Protein AF-A0A1A2VWX4-F1 (afdb_monomer)

Foldseek 3Di:
DVVVVVVVVVVVVCCVVVVVVVVVVVVVVVVVVCVVPPVNPDPPPPPCNVCVVVVVPPPPPDPPVVPPPPPDPPDDDDDDD

Secondary structure (DSSP, 8-state):
-HHHHHHHHHHHHH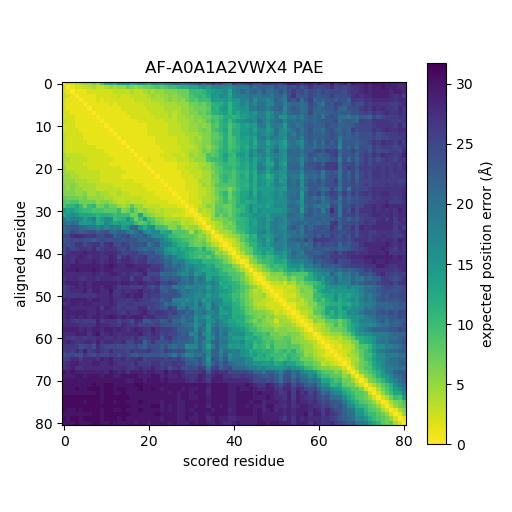HHHHHHHHHHHHHHHHHHHHHHSTTTS--TT-TTHHHHHTT-S---PPPGGGS---TT---------

Mean predicted aligned error: 17.1 Å

Organism: Mycobacterium scrofulaceum (NCBI:txid1783)

Solvent-accessible surface area (backbone atoms only — not comparable to full-atom values): 5200 Å² total; per-residue (Å²): 109,68,69,59,52,49,51,51,51,53,50,52,52,51,49,50,54,52,49,51,51,50,50,50,52,50,50,52,51,51,49,49,52,49,63,66,32,71,88,66,44,71,68,86,76,42,89,57,48,70,32,54,76,67,68,64,50,78,84,71,78,74,56,77,84,70,60,69,78,82,82,78,79,93,75,82,88,77,95,79,133

Sequence (81 aa):
MDLLLLVLKVALVAFIVGGTVALIVRAVRRSRANRLDPRWNGPRTQPGYEASAHGAMPSTPLPDWAYWDDDGDHDGRGLRA

pLDDT: mean 75.52, std 16.97, range [40.47, 98.44]

Radius of gyration: 29.79 Å; Cα contacts (8 Å, |Δi|>4): 11; chains: 1; bounding box: 67×42×65 Å

Structure (mmCIF, N/CA/C/O backbone):
data_AF-A0A1A2VWX4-F1
#
_entry.id   AF-A0A1A2VWX4-F1
#
loop_
_atom_site.group_PDB
_atom_site.id
_atom_site.type_symbol
_atom_site.label_atom_id
_atom_site.label_alt_id
_atom_site.label_comp_id
_atom_site.label_asym_id
_atom_site.label_entity_id
_atom_site.label_seq_id
_atom_site.pdbx_PDB_ins_code
_atom_site.Cartn_x
_atom_site.Cartn_y
_atom_site.Cartn_z
_atom_site.occupancy
_atom_site.B_iso_or_equiv
_atom_site.auth_seq_id
_atom_site.auth_comp_id
_atom_site.auth_asym_id
_atom_site.auth_atom_id
_atom_site.pdbx_PDB_model_num
ATOM 1 N N . MET A 1 1 ? 16.394 1.709 -31.593 1.00 78.31 1 MET A N 1
ATOM 2 C CA . MET A 1 1 ? 15.263 2.507 -31.072 1.00 78.31 1 MET A CA 1
ATOM 3 C C . MET A 1 1 ? 14.339 1.631 -30.233 1.00 78.31 1 MET A C 1
ATOM 5 O O . MET A 1 1 ? 14.131 1.933 -29.066 1.00 78.31 1 MET A O 1
ATOM 9 N N . ASP A 1 2 ? 13.904 0.489 -30.769 1.00 92.06 2 ASP A N 1
ATOM 10 C CA . ASP A 1 2 ? 12.949 -0.421 -30.110 1.00 92.06 2 ASP A CA 1
ATOM 11 C C . ASP A 1 2 ? 13.440 -1.013 -28.786 1.00 92.06 2 ASP A C 1
ATOM 13 O O . ASP A 1 2 ? 12.697 -1.034 -27.811 1.00 92.06 2 ASP A O 1
ATOM 17 N N . LEU A 1 3 ? 14.713 -1.418 -28.708 1.00 95.12 3 LEU A N 1
ATOM 18 C CA . LEU A 1 3 ? 15.295 -1.934 -27.464 1.00 95.12 3 LEU A CA 1
ATOM 19 C C . LEU A 1 3 ? 15.285 -0.881 -26.345 1.00 95.12 3 LEU A C 1
ATOM 21 O O . LEU A 1 3 ? 14.970 -1.194 -25.202 1.00 95.12 3 LEU A O 1
ATOM 25 N N . LEU A 1 4 ? 15.591 0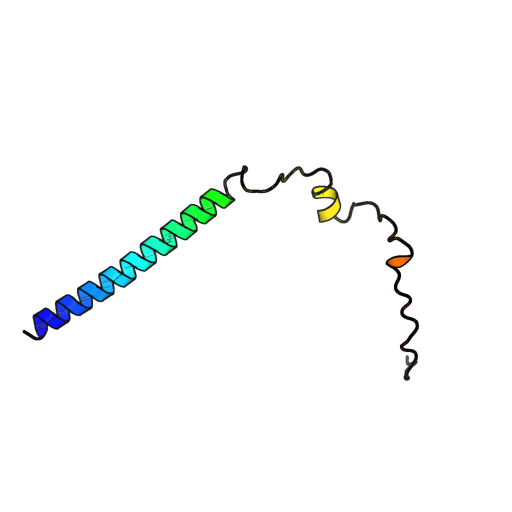.376 -26.676 1.00 96.19 4 LEU A N 1
ATOM 26 C CA . LEU A 1 4 ? 15.604 1.478 -25.711 1.00 96.19 4 LEU A CA 1
ATOM 27 C C . LEU A 1 4 ? 14.191 1.772 -25.200 1.00 96.19 4 LEU A C 1
ATOM 29 O O . LEU A 1 4 ? 13.994 1.929 -23.998 1.00 96.19 4 LEU A O 1
ATOM 33 N N . LEU A 1 5 ? 13.203 1.788 -26.098 1.00 95.81 5 LEU A N 1
ATOM 34 C CA . LEU A 1 5 ? 11.795 1.954 -25.733 1.00 95.81 5 LEU A CA 1
ATOM 35 C C . LEU A 1 5 ? 11.292 0.794 -24.867 1.00 95.81 5 LEU A C 1
ATOM 37 O O . LEU A 1 5 ? 10.562 1.021 -23.902 1.00 95.81 5 LEU A O 1
ATOM 41 N N . LEU A 1 6 ? 11.712 -0.436 -25.170 1.00 96.94 6 LEU A N 1
ATOM 42 C CA . LEU A 1 6 ? 11.381 -1.617 -24.378 1.00 96.94 6 LEU A CA 1
ATOM 43 C C . LEU A 1 6 ? 11.954 -1.511 -22.962 1.00 96.94 6 LEU A C 1
ATOM 45 O O . LEU A 1 6 ? 11.213 -1.675 -21.993 1.00 96.94 6 LEU A O 1
ATOM 49 N N . VAL A 1 7 ? 13.237 -1.166 -22.834 1.00 97.69 7 VAL A N 1
ATOM 50 C CA . VAL A 1 7 ? 13.891 -0.972 -21.531 1.00 97.69 7 VAL A CA 1
ATOM 51 C C . VAL A 1 7 ? 13.210 0.145 -20.743 1.00 97.69 7 VAL A C 1
ATOM 53 O O . VAL A 1 7 ? 12.875 -0.053 -19.575 1.00 97.69 7 VAL A O 1
ATOM 56 N N . LEU A 1 8 ? 12.936 1.289 -21.378 1.00 98.00 8 LEU A N 1
ATOM 57 C CA . LEU A 1 8 ? 12.267 2.418 -20.730 1.00 98.00 8 LEU A CA 1
ATOM 58 C C . LEU A 1 8 ? 10.868 2.041 -20.232 1.00 98.00 8 LEU A C 1
ATOM 60 O O . LEU A 1 8 ? 10.495 2.387 -19.113 1.00 98.00 8 LEU A O 1
ATOM 64 N N . LYS A 1 9 ? 10.101 1.297 -21.034 1.00 97.44 9 LYS A N 1
ATOM 65 C CA . LYS A 1 9 ? 8.759 0.840 -20.663 1.00 97.44 9 LYS A CA 1
ATOM 66 C C . LYS A 1 9 ? 8.802 -0.103 -19.464 1.00 97.44 9 LYS A C 1
ATOM 68 O O . LYS A 1 9 ? 8.024 0.071 -18.529 1.00 97.44 9 LYS A O 1
ATOM 73 N N . VAL A 1 10 ? 9.714 -1.075 -19.469 1.00 98.19 10 VAL A N 1
ATOM 74 C CA . VAL A 1 10 ? 9.875 -2.014 -18.349 1.00 98.19 10 VAL A CA 1
ATOM 75 C C . VAL A 1 10 ? 10.309 -1.273 -17.084 1.00 98.19 10 VAL A C 1
ATOM 77 O O . VAL A 1 10 ? 9.728 -1.495 -16.022 1.00 98.19 10 VAL A O 1
ATOM 80 N N . ALA A 1 11 ? 11.260 -0.343 -17.199 1.00 98.19 11 ALA A N 1
ATOM 81 C CA . ALA A 1 11 ? 11.707 0.486 -16.083 1.00 98.19 11 ALA A CA 1
ATOM 82 C C . ALA A 1 11 ? 10.564 1.335 -15.506 1.00 98.19 11 ALA A C 1
ATOM 84 O O . ALA A 1 11 ? 10.391 1.387 -14.288 1.00 98.19 11 ALA A O 1
ATOM 85 N N . LEU A 1 12 ? 9.745 1.945 -16.368 1.00 98.31 12 LEU A N 1
ATOM 86 C CA . LEU A 1 12 ? 8.586 2.733 -15.954 1.00 98.31 12 LEU A CA 1
ATOM 87 C C . LEU A 1 12 ? 7.562 1.877 -15.203 1.00 98.31 12 LEU A C 1
ATOM 89 O O . LEU A 1 12 ? 7.094 2.275 -14.139 1.00 98.31 12 LEU A O 1
ATOM 93 N N . VAL A 1 13 ? 7.241 0.687 -15.718 1.00 98.31 13 VAL A N 1
ATOM 94 C CA . VAL A 1 13 ? 6.307 -0.235 -15.054 1.00 98.31 13 VAL A CA 1
ATOM 95 C C . VAL A 1 13 ? 6.851 -0.665 -13.692 1.00 98.31 13 VAL A C 1
ATOM 97 O O . VAL A 1 13 ? 6.125 -0.591 -12.703 1.00 98.31 13 VAL A O 1
ATOM 100 N N . ALA A 1 14 ? 8.126 -1.050 -13.611 1.00 98.44 14 ALA A N 1
ATOM 101 C CA . ALA A 1 14 ? 8.755 -1.435 -12.350 1.00 98.44 14 ALA A CA 1
ATOM 102 C C . ALA A 1 14 ? 8.749 -0.285 -11.329 1.00 98.44 14 ALA A C 1
ATOM 104 O O . ALA A 1 14 ? 8.443 -0.503 -10.156 1.00 98.44 14 ALA A O 1
ATOM 105 N N . PHE A 1 15 ? 9.024 0.942 -11.779 1.00 98.19 15 PHE A N 1
ATOM 106 C CA . PHE A 1 15 ? 8.992 2.134 -10.934 1.00 98.19 15 PHE A CA 1
ATOM 107 C C . PHE A 1 15 ? 7.586 2.425 -10.401 1.00 98.19 15 PHE A C 1
ATOM 109 O O . PHE A 1 15 ? 7.425 2.659 -9.203 1.00 98.19 15 PHE A O 1
A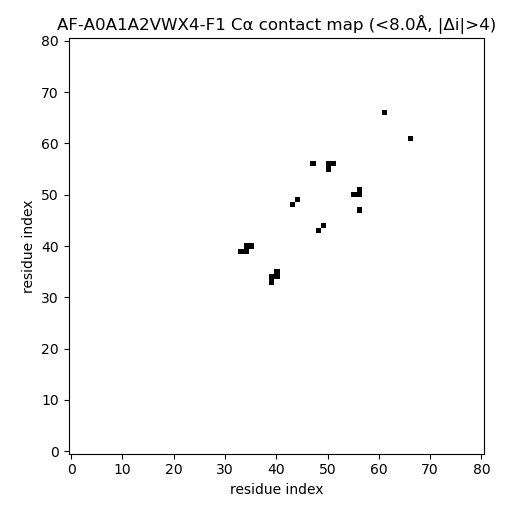TOM 116 N N . ILE A 1 16 ? 6.564 2.364 -11.261 1.00 98.38 16 ILE A N 1
ATOM 117 C CA . ILE A 1 16 ? 5.168 2.581 -10.859 1.00 98.38 1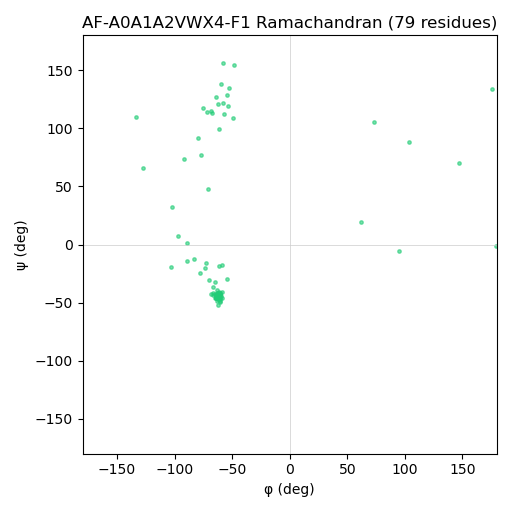6 ILE A CA 1
ATOM 118 C C . ILE A 1 16 ? 4.748 1.515 -9.850 1.00 98.38 16 ILE A C 1
ATOM 120 O O . ILE A 1 16 ? 4.292 1.858 -8.763 1.00 98.38 16 ILE A O 1
ATOM 124 N N . VAL A 1 17 ? 4.952 0.233 -10.165 1.00 98.44 17 VAL A N 1
ATOM 125 C CA . VAL A 1 17 ? 4.558 -0.875 -9.283 1.00 98.44 17 VAL A CA 1
ATOM 126 C C . VAL A 1 17 ? 5.278 -0.779 -7.937 1.00 98.44 17 VAL A C 1
ATOM 128 O O . VAL A 1 17 ? 4.631 -0.828 -6.890 1.00 98.44 17 VAL A O 1
ATOM 131 N N . GLY A 1 18 ? 6.598 -0.575 -7.946 1.00 98.12 18 GLY A N 1
ATOM 132 C CA . GLY A 1 18 ? 7.387 -0.413 -6.724 1.00 98.12 18 GLY A CA 1
ATOM 133 C C . GLY A 1 18 ? 6.944 0.795 -5.895 1.00 98.12 18 GLY A C 1
ATOM 134 O O . GLY A 1 18 ? 6.763 0.682 -4.681 1.00 98.12 18 GLY A O 1
ATOM 135 N N . GLY A 1 19 ? 6.695 1.932 -6.549 1.00 97.25 19 GLY A N 1
ATOM 136 C CA . GLY A 1 19 ? 6.193 3.148 -5.913 1.00 97.25 19 GLY A CA 1
ATOM 137 C C . GLY A 1 19 ? 4.813 2.953 -5.283 1.00 97.25 19 GLY A C 1
ATOM 138 O O . GLY A 1 19 ? 4.612 3.304 -4.119 1.00 97.25 19 GLY A O 1
ATOM 139 N N . THR A 1 20 ? 3.875 2.334 -6.001 1.00 98.00 20 THR A N 1
ATOM 140 C CA . THR A 1 20 ? 2.530 2.034 -5.493 1.00 98.00 20 THR A CA 1
ATOM 141 C C . THR A 1 20 ? 2.588 1.110 -4.279 1.00 98.00 20 THR A C 1
ATOM 143 O O . THR A 1 20 ? 1.955 1.403 -3.264 1.00 98.00 20 THR A O 1
ATOM 146 N N . VAL A 1 21 ? 3.390 0.042 -4.330 1.00 97.44 21 VAL A N 1
ATOM 147 C CA . VAL A 1 21 ? 3.582 -0.864 -3.185 1.00 97.44 21 VAL A CA 1
ATOM 148 C C . VAL A 1 21 ? 4.156 -0.108 -1.987 1.00 97.44 21 VAL A C 1
ATOM 150 O O . VAL A 1 21 ? 3.625 -0.224 -0.881 1.00 97.44 21 VAL A O 1
ATOM 153 N N . ALA A 1 22 ? 5.184 0.720 -2.188 1.00 97.00 22 ALA A N 1
ATOM 154 C CA . ALA A 1 22 ? 5.777 1.517 -1.115 1.00 97.00 22 ALA A CA 1
ATOM 155 C C . ALA A 1 22 ? 4.766 2.489 -0.480 1.00 97.00 22 ALA A C 1
ATOM 157 O O . ALA A 1 22 ? 4.718 2.613 0.749 1.00 97.00 22 ALA A O 1
ATOM 158 N N . LEU A 1 23 ? 3.924 3.142 -1.289 1.00 96.94 23 LEU A N 1
ATOM 159 C CA . L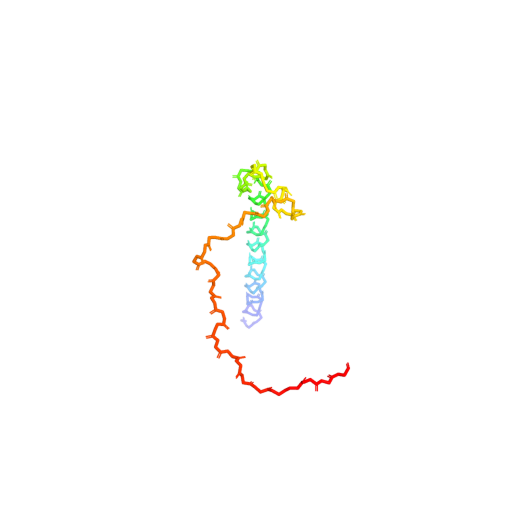EU A 1 23 ? 2.863 4.028 -0.806 1.00 96.94 23 LEU A CA 1
ATOM 160 C C . LEU A 1 23 ? 1.807 3.270 0.005 1.00 96.94 23 LEU A C 1
ATOM 162 O O . LEU A 1 23 ? 1.471 3.714 1.104 1.00 96.94 23 LEU A O 1
ATOM 166 N N . ILE A 1 24 ? 1.331 2.120 -0.482 1.00 95.31 24 ILE A N 1
ATOM 167 C CA . ILE A 1 24 ? 0.359 1.277 0.233 1.00 95.31 24 ILE A CA 1
ATOM 168 C C . ILE A 1 24 ? 0.949 0.809 1.562 1.00 95.31 24 ILE A C 1
ATOM 170 O O . ILE A 1 24 ? 0.323 0.980 2.607 1.00 95.31 24 ILE A O 1
ATOM 174 N N . VAL A 1 25 ? 2.170 0.271 1.556 1.00 94.94 25 VAL A N 1
ATOM 175 C CA . VAL A 1 25 ? 2.841 -0.198 2.777 1.00 94.94 25 VAL A CA 1
ATOM 176 C C . VAL A 1 25 ? 3.008 0.947 3.772 1.00 94.94 25 VAL A C 1
ATOM 178 O O . VAL A 1 25 ? 2.705 0.781 4.956 1.00 94.94 25 VAL A O 1
ATOM 181 N N . ARG A 1 26 ? 3.428 2.131 3.310 1.00 93.00 26 ARG A N 1
ATOM 182 C CA . ARG A 1 26 ? 3.547 3.321 4.160 1.00 93.00 26 ARG A CA 1
ATOM 183 C C . ARG A 1 26 ? 2.193 3.753 4.720 1.00 93.00 26 ARG A C 1
ATOM 185 O O . ARG A 1 26 ? 2.118 4.069 5.906 1.00 93.00 26 ARG A O 1
ATOM 192 N N . ALA A 1 27 ? 1.138 3.743 3.910 1.00 89.31 27 ALA A N 1
ATOM 193 C CA . ALA A 1 27 ? -0.215 4.101 4.327 1.00 89.31 27 ALA A CA 1
ATOM 194 C C . ALA A 1 27 ? -0.773 3.109 5.355 1.00 89.31 27 ALA A C 1
ATOM 196 O O . ALA A 1 27 ? -1.266 3.530 6.400 1.00 89.31 27 ALA A O 1
ATOM 197 N N . VAL A 1 28 ? -0.621 1.803 5.122 1.00 88.00 28 VAL A N 1
ATOM 198 C CA . VAL A 1 28 ? -1.035 0.746 6.058 1.00 88.00 28 VAL A CA 1
ATOM 199 C C . VAL A 1 28 ? -0.239 0.832 7.353 1.00 88.00 28 VAL A C 1
ATOM 201 O O . VAL A 1 28 ? -0.827 0.778 8.431 1.00 88.00 28 VAL A O 1
ATOM 204 N N . ARG A 1 29 ? 1.086 1.007 7.283 1.00 84.88 29 ARG A N 1
ATOM 205 C CA . ARG A 1 29 ? 1.927 1.142 8.479 1.00 84.88 29 ARG A CA 1
ATOM 206 C C . ARG A 1 29 ? 1.558 2.397 9.270 1.00 84.88 29 ARG A C 1
ATOM 208 O O . ARG A 1 29 ? 1.438 2.311 10.487 1.00 84.88 29 ARG A O 1
ATOM 215 N N . ARG A 1 30 ? 1.303 3.527 8.600 1.00 78.38 30 ARG A N 1
ATOM 216 C CA . ARG A 1 30 ? 0.822 4.761 9.242 1.00 78.38 30 ARG A CA 1
ATOM 217 C C . ARG A 1 30 ? -0.568 4.579 9.851 1.00 78.38 30 ARG A C 1
ATOM 219 O O . ARG A 1 30 ? -0.781 4.998 10.979 1.00 78.38 30 ARG A O 1
ATOM 226 N N . SER A 1 31 ? -1.486 3.918 9.148 1.00 73.00 31 SER A N 1
ATOM 227 C CA . SER A 1 31 ? -2.831 3.606 9.644 1.00 73.00 31 SER A CA 1
ATOM 228 C C . SER A 1 31 ? -2.777 2.699 10.874 1.00 73.00 31 SER A C 1
ATOM 230 O O . SER A 1 31 ? -3.433 2.980 11.872 1.00 73.00 31 SER A O 1
ATOM 232 N N . ARG A 1 32 ? -1.940 1.654 10.853 1.00 72.12 32 ARG A N 1
ATOM 233 C CA . ARG A 1 32 ? -1.713 0.784 12.012 1.00 72.12 32 ARG A CA 1
ATOM 234 C C . ARG A 1 32 ? -1.067 1.535 13.164 1.00 72.12 32 ARG A C 1
ATOM 236 O O . ARG A 1 32 ? -1.535 1.375 14.276 1.00 72.12 32 ARG A O 1
ATOM 243 N N . ALA A 1 33 ? -0.062 2.371 12.916 1.00 72.19 33 ALA A N 1
ATOM 244 C CA . ALA A 1 33 ? 0.526 3.213 13.956 1.00 72.19 33 ALA A CA 1
ATOM 245 C C . ALA A 1 33 ? -0.527 4.137 14.590 1.00 72.19 33 ALA A C 1
ATOM 247 O O . ALA A 1 33 ? -0.588 4.245 15.805 1.00 72.19 33 ALA A O 1
ATOM 248 N N . ASN A 1 34 ? -1.418 4.711 13.781 1.00 62.84 34 ASN A N 1
ATOM 249 C CA . ASN A 1 34 ? -2.517 5.551 14.252 1.00 62.84 34 ASN A CA 1
ATOM 250 C C . ASN A 1 34 ? -3.605 4.754 14.998 1.00 62.84 34 ASN A C 1
ATOM 252 O O . ASN A 1 34 ? -4.231 5.277 15.902 1.00 62.84 34 ASN A O 1
ATOM 256 N N . ARG A 1 35 ? -3.824 3.476 14.659 1.00 60.94 35 ARG A N 1
ATOM 257 C CA . ARG A 1 35 ? -4.693 2.559 15.426 1.00 60.94 35 ARG A CA 1
ATOM 258 C C . ARG A 1 35 ? -4.023 2.006 16.685 1.00 60.94 35 ARG A C 1
ATOM 260 O O . ARG A 1 35 ? -4.708 1.575 17.604 1.00 60.94 35 ARG A O 1
ATOM 267 N N . LEU A 1 36 ? -2.696 1.959 16.716 1.00 59.81 36 LEU A N 1
ATOM 268 C CA . LEU A 1 36 ? -1.909 1.589 17.890 1.00 59.81 36 LEU A CA 1
ATOM 269 C C . LEU A 1 36 ? -1.707 2.781 18.828 1.00 59.81 36 LEU A C 1
ATOM 271 O O . LEU A 1 36 ? -1.320 2.565 19.970 1.00 59.81 36 LEU A O 1
ATOM 275 N N . ASP A 1 37 ? -2.008 4.000 18.374 1.00 57.69 37 ASP A N 1
ATOM 276 C CA . ASP A 1 37 ? -2.099 5.182 19.219 1.00 57.69 37 ASP A CA 1
ATOM 277 C C . ASP A 1 37 ? -3.317 5.040 20.155 1.00 57.69 37 ASP A C 1
ATOM 279 O O . ASP A 1 37 ? -4.468 5.046 19.696 1.00 57.69 37 ASP A O 1
ATOM 283 N N . PRO A 1 38 ? -3.105 4.905 21.478 1.00 59.06 38 PRO A N 1
ATOM 284 C CA . PRO A 1 38 ? -4.191 4.826 22.449 1.00 59.06 38 PRO A CA 1
ATOM 285 C C . PRO A 1 38 ? -5.102 6.059 22.432 1.00 59.06 38 PRO A C 1
ATOM 287 O O . PRO A 1 38 ? -6.217 5.970 22.929 1.00 59.06 38 PRO A O 1
ATOM 290 N N . ARG A 1 39 ? -4.659 7.187 21.855 1.00 60.84 39 ARG A N 1
ATOM 291 C CA . ARG A 1 39 ? -5.453 8.421 21.725 1.00 60.84 39 ARG A CA 1
ATOM 292 C C . ARG A 1 39 ? -6.550 8.330 20.658 1.00 60.84 39 ARG A C 1
ATOM 294 O O . ARG A 1 39 ? -7.477 9.132 20.698 1.00 60.84 39 ARG A O 1
ATOM 301 N N . TRP A 1 40 ? -6.442 7.394 19.710 1.00 52.12 40 TRP A N 1
ATOM 302 C CA . TRP A 1 40 ? -7.412 7.185 18.621 1.00 52.12 40 TRP A CA 1
ATOM 303 C C . TRP A 1 40 ? -8.333 5.987 18.840 1.00 52.12 40 TRP A C 1
ATOM 305 O O . TRP A 1 40 ? -9.393 5.900 18.221 1.00 52.12 40 TRP A O 1
ATOM 315 N N . ASN A 1 41 ? -7.948 5.062 19.717 1.00 54.75 41 ASN A N 1
ATOM 316 C CA . ASN A 1 41 ? -8.893 4.096 20.250 1.00 54.75 41 ASN A CA 1
ATOM 317 C C . ASN A 1 41 ? -9.742 4.846 21.277 1.00 54.75 41 ASN A C 1
ATOM 319 O O . ASN A 1 41 ? -9.201 5.345 22.262 1.00 54.75 41 ASN A O 1
ATOM 323 N N . GLY A 1 42 ? -11.054 4.949 21.044 1.00 60.81 42 GLY A N 1
ATOM 324 C CA . GLY A 1 42 ? -11.979 5.456 22.059 1.00 60.81 42 GLY A CA 1
ATOM 325 C C . GLY A 1 42 ? -11.732 4.756 23.404 1.00 60.81 42 GLY A C 1
ATOM 326 O O . GLY A 1 42 ? -11.191 3.643 23.404 1.00 60.81 42 GLY A O 1
ATOM 327 N N . PRO A 1 43 ? -12.064 5.391 24.544 1.00 58.25 43 PRO A N 1
ATOM 328 C CA . PRO A 1 43 ? -11.665 4.907 25.860 1.00 58.25 43 PRO A CA 1
ATOM 329 C C . PRO A 1 43 ? -11.989 3.417 26.005 1.00 58.25 43 PRO A C 1
ATOM 331 O O . PRO A 1 43 ? -13.151 3.038 26.102 1.00 58.25 43 PRO A O 1
ATOM 334 N N . ARG A 1 44 ? -10.961 2.557 26.016 1.00 55.69 44 ARG A N 1
ATOM 335 C CA . ARG A 1 44 ? -11.122 1.115 26.294 1.00 55.69 44 ARG A CA 1
ATOM 336 C C . ARG A 1 44 ? -11.693 0.870 27.693 1.00 55.69 44 ARG A C 1
ATOM 338 O O . ARG A 1 44 ? -12.219 -0.195 27.968 1.00 55.69 44 ARG A O 1
ATOM 345 N N . THR A 1 45 ? -11.599 1.887 28.544 1.00 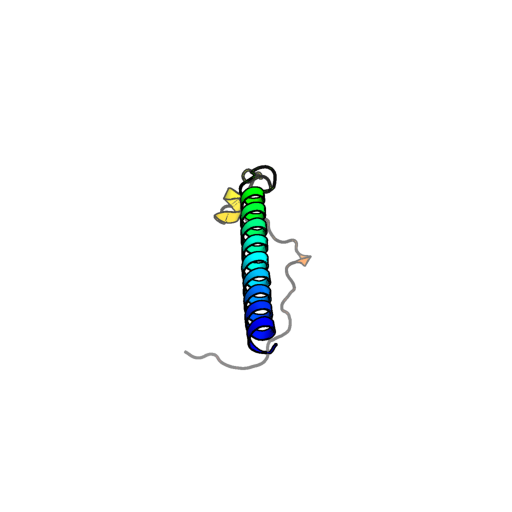59.41 45 THR A N 1
ATOM 346 C CA . THR A 1 45 ? -12.152 1.976 29.891 1.00 59.41 45 THR A CA 1
ATOM 347 C C . THR A 1 45 ? -13.424 2.824 29.915 1.00 59.41 45 THR A C 1
ATOM 349 O O . THR A 1 45 ? -13.655 3.551 30.882 1.00 59.41 45 THR A O 1
ATOM 352 N N . GLN A 1 46 ? -14.225 2.824 28.842 1.00 62.88 46 GLN A N 1
ATOM 353 C CA . GLN A 1 46 ? -15.571 3.380 28.929 1.00 62.88 46 GLN A CA 1
ATOM 354 C C . GLN A 1 46 ? -16.300 2.612 30.042 1.00 62.88 46 GLN A C 1
ATOM 356 O O . GLN A 1 46 ? -16.356 1.379 29.970 1.00 62.88 46 GLN A O 1
ATOM 361 N N . PRO A 1 47 ? -16.797 3.291 31.092 1.00 62.44 47 PRO A N 1
ATOM 362 C CA . PRO A 1 47 ? -17.509 2.627 32.173 1.00 62.44 47 PRO A CA 1
ATOM 363 C C . PRO A 1 47 ? -18.644 1.786 31.578 1.00 62.44 47 PRO A C 1
ATOM 365 O O . PRO A 1 47 ? -19.491 2.315 30.865 1.00 62.44 47 PRO A O 1
ATOM 368 N N . GLY A 1 48 ? -18.610 0.470 31.798 1.00 64.25 48 GLY A N 1
ATOM 369 C CA . GLY A 1 48 ? -19.591 -0.470 31.245 1.00 64.25 48 GLY A CA 1
ATOM 370 C C . GLY A 1 48 ? -19.206 -1.167 29.933 1.00 64.25 48 GLY A C 1
ATOM 371 O O . GLY A 1 48 ? -19.916 -2.087 29.542 1.00 64.25 48 GLY A O 1
ATOM 372 N N . TYR A 1 49 ? -18.085 -0.834 29.277 1.00 66.00 49 TYR A N 1
ATOM 373 C CA . TYR A 1 49 ? -17.625 -1.563 28.079 1.00 66.00 49 TYR A CA 1
ATOM 374 C C . TYR A 1 49 ? -17.392 -3.051 28.375 1.00 66.00 49 TYR A C 1
ATOM 376 O O . TYR A 1 49 ? -17.871 -3.920 27.650 1.00 66.00 49 TYR A O 1
ATOM 384 N N . GLU A 1 50 ? -16.710 -3.350 29.483 1.00 67.88 50 GLU A N 1
ATOM 385 C CA . GLU A 1 50 ? -16.446 -4.727 29.906 1.00 67.88 50 GLU A CA 1
ATOM 386 C C . GLU A 1 50 ? -17.733 -5.460 30.307 1.00 67.88 50 GLU A C 1
ATOM 388 O O . GLU A 1 50 ? -17.887 -6.632 29.975 1.00 67.88 50 GLU A O 1
ATOM 393 N N . ALA A 1 51 ? -18.691 -4.771 30.934 1.00 68.50 51 ALA A N 1
ATOM 394 C CA . ALA A 1 51 ? -19.985 -5.353 31.290 1.00 68.50 51 ALA A CA 1
ATOM 395 C C . ALA A 1 51 ? -20.835 -5.669 30.046 1.00 68.50 51 ALA A C 1
ATOM 397 O O . ALA A 1 51 ? -21.398 -6.757 29.951 1.00 68.50 51 ALA A O 1
ATOM 398 N N . SER A 1 52 ? -20.870 -4.772 29.057 1.00 67.00 52 SER A N 1
ATOM 399 C CA . SER A 1 52 ? -21.571 -4.981 27.782 1.00 67.00 52 SER A CA 1
ATOM 400 C C . SER A 1 52 ? -20.941 -6.091 26.940 1.00 67.00 52 SER A C 1
ATOM 402 O O . SER A 1 52 ? -21.657 -6.920 26.385 1.00 67.00 52 SE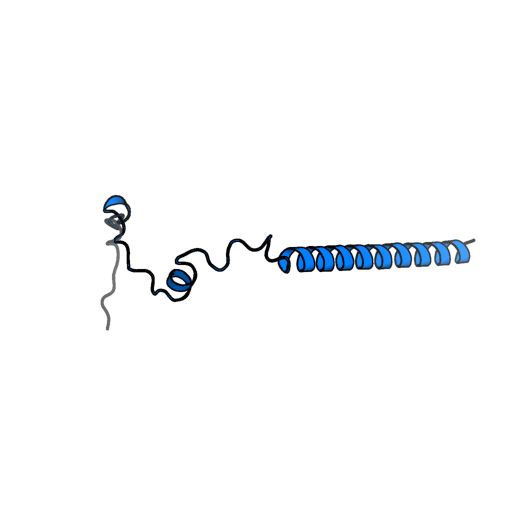R A O 1
ATOM 404 N N . ALA A 1 53 ? -19.608 -6.153 26.871 1.00 69.19 53 ALA A N 1
ATOM 405 C CA . ALA A 1 53 ? -18.900 -7.171 26.092 1.00 69.19 53 ALA A CA 1
ATOM 406 C C . ALA A 1 53 ? -19.109 -8.596 26.634 1.00 69.19 53 ALA A C 1
ATOM 408 O O . ALA A 1 53 ? -19.137 -9.548 25.859 1.00 69.19 53 ALA A O 1
ATOM 409 N N . HIS A 1 54 ? -19.275 -8.738 27.951 1.00 72.94 54 HIS A N 1
ATOM 410 C CA . HIS A 1 54 ? -19.495 -10.029 28.609 1.00 72.94 54 HIS A CA 1
ATOM 411 C C . HIS A 1 54 ? -20.977 -10.326 28.871 1.00 72.94 54 HIS A C 1
ATOM 413 O O . HIS A 1 54 ? -21.287 -11.290 29.567 1.00 72.94 54 HIS A O 1
ATOM 419 N N . GLY A 1 55 ? -21.897 -9.498 28.356 1.00 68.75 55 GLY A N 1
ATOM 420 C CA . GLY A 1 55 ? -23.334 -9.659 28.600 1.00 68.75 55 GLY A CA 1
ATOM 421 C C . GLY A 1 55 ? -23.727 -9.546 30.079 1.00 68.75 55 GLY A C 1
ATOM 422 O O . GLY A 1 55 ? -24.793 -10.005 30.467 1.00 68.75 55 GLY A O 1
ATOM 423 N N . ALA A 1 56 ? -22.868 -8.949 30.906 1.00 76.44 56 ALA A N 1
ATOM 424 C CA . ALA A 1 56 ? -23.085 -8.720 32.332 1.00 76.44 56 ALA A CA 1
ATOM 425 C C . ALA A 1 56 ? -23.785 -7.378 32.610 1.00 76.44 56 ALA A C 1
ATOM 427 O O . ALA A 1 56 ? -23.987 -7.011 33.769 1.00 76.44 56 ALA A O 1
ATOM 428 N N . MET A 1 57 ? -24.128 -6.622 31.561 1.00 78.94 57 MET A N 1
ATOM 429 C CA . MET A 1 57 ? -24.949 -5.426 31.693 1.00 78.94 57 MET A CA 1
ATOM 430 C C . MET A 1 57 ? -26.333 -5.851 32.203 1.00 78.94 57 MET A C 1
ATOM 432 O O . MET A 1 57 ? -26.946 -6.732 31.593 1.00 78.94 57 MET A O 1
ATOM 436 N N . PRO A 1 58 ? -26.839 -5.260 33.300 1.00 71.25 58 PRO A N 1
ATOM 437 C CA . PRO A 1 58 ? -28.196 -5.524 33.753 1.00 71.25 58 PRO A CA 1
ATOM 438 C C . PRO A 1 58 ? -29.159 -5.300 32.593 1.00 71.25 58 PRO A C 1
ATOM 440 O O . PRO A 1 58 ? -29.038 -4.299 31.883 1.00 71.25 58 PRO A O 1
ATOM 443 N N . SER A 1 59 ? -30.102 -6.219 32.393 1.00 73.56 59 SER A N 1
ATOM 444 C CA . SER A 1 59 ? -31.161 -6.038 31.409 1.00 73.56 59 SER A CA 1
ATOM 445 C C . SER A 1 59 ? -31.959 -4.800 31.806 1.00 73.56 59 SER A C 1
ATOM 447 O O . SER A 1 59 ? -32.784 -4.852 32.719 1.00 73.56 59 SER A O 1
ATOM 449 N N . THR A 1 60 ? -31.685 -3.666 31.164 1.00 73.81 60 THR A N 1
ATOM 450 C CA . THR A 1 60 ? -32.572 -2.514 31.248 1.00 73.81 60 THR A CA 1
ATOM 451 C C . THR A 1 60 ? -33.835 -2.927 30.511 1.00 73.81 60 THR A C 1
ATOM 453 O O . THR A 1 60 ? -33.732 -3.217 29.314 1.00 73.81 60 THR A O 1
ATOM 456 N N . PRO A 1 61 ? -34.987 -3.036 31.194 1.00 76.81 61 PRO A N 1
ATOM 457 C CA . PRO A 1 61 ? -36.218 -3.389 30.515 1.00 76.81 61 PRO A CA 1
ATOM 458 C C . PRO A 1 61 ? -36.417 -2.398 29.372 1.00 76.81 61 PRO A C 1
ATOM 460 O O . PRO A 1 61 ? -36.276 -1.184 29.549 1.00 76.81 61 PRO A O 1
ATOM 463 N N . LEU A 1 62 ? -36.648 -2.940 28.181 1.00 76.19 62 LEU A N 1
ATOM 464 C CA . LEU A 1 62 ? -36.991 -2.134 27.026 1.00 76.19 62 LEU A CA 1
ATOM 465 C C . LEU A 1 62 ? -38.285 -1.373 27.359 1.00 76.19 62 LEU A C 1
ATOM 467 O O . LEU A 1 62 ? -39.161 -1.948 28.008 1.00 76.19 62 LEU A O 1
ATOM 471 N N . PRO A 1 63 ? -38.400 -0.085 26.997 1.00 79.62 63 PRO A N 1
ATOM 472 C CA . PRO A 1 63 ? -39.634 0.658 27.213 1.00 79.62 63 PRO A CA 1
ATOM 473 C C . PRO A 1 63 ? -40.815 -0.016 26.511 1.00 79.62 63 PRO A C 1
ATOM 475 O O . PRO A 1 63 ? -40.618 -0.671 25.491 1.00 79.62 63 PRO A O 1
ATOM 478 N N . ASP A 1 64 ? -42.035 0.232 26.984 1.00 77.12 64 ASP A N 1
ATOM 479 C CA . ASP A 1 64 ? -43.250 -0.397 26.443 1.00 77.12 64 ASP A CA 1
ATOM 480 C C . ASP A 1 64 ? -43.410 -0.209 24.921 1.00 77.12 64 ASP A C 1
ATOM 482 O O . ASP A 1 64 ? -43.919 -1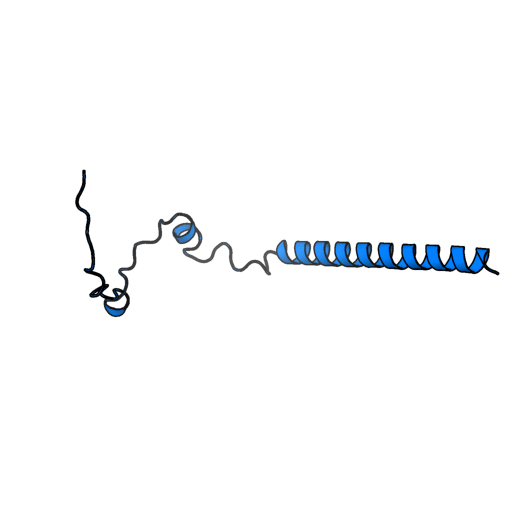.086 24.241 1.00 77.12 64 ASP A O 1
ATOM 486 N N . TRP A 1 65 ? -42.891 0.889 24.356 1.00 76.38 65 TRP A N 1
ATOM 487 C CA . TRP A 1 65 ? -42.911 1.160 22.910 1.00 76.38 65 TRP A CA 1
ATOM 488 C C . TRP A 1 65 ? -41.941 0.310 22.074 1.00 76.38 65 TRP A C 1
ATOM 490 O O . TRP A 1 65 ? -42.035 0.308 20.849 1.00 76.38 65 TRP A O 1
ATOM 500 N N . ALA A 1 66 ? -40.959 -0.342 22.700 1.00 79.56 66 ALA A N 1
ATOM 501 C CA . ALA A 1 66 ? -39.988 -1.201 22.023 1.00 79.56 66 ALA A CA 1
ATOM 502 C C . ALA A 1 66 ? -40.468 -2.656 21.917 1.00 79.56 66 ALA A C 1
ATOM 504 O O . ALA A 1 66 ? -39.914 -3.418 21.121 1.00 79.56 66 ALA A O 1
ATOM 505 N N . TYR A 1 67 ? -41.503 -3.024 22.676 1.00 72.25 67 TYR A N 1
ATOM 506 C CA . TYR A 1 67 ? -42.314 -4.196 22.383 1.00 72.25 67 TYR A CA 1
ATOM 507 C C . TYR A 1 67 ? -43.285 -3.791 21.280 1.00 72.25 67 TYR A C 1
ATOM 509 O O . TYR A 1 67 ? -44.341 -3.219 21.524 1.00 72.25 67 TYR A O 1
ATOM 517 N N . TRP A 1 68 ? -42.873 -4.013 20.037 1.00 75.00 68 TRP A N 1
ATOM 518 C CA . TRP A 1 68 ? -43.835 -4.048 18.950 1.00 75.00 68 TRP A CA 1
ATOM 519 C C . TRP A 1 68 ? -44.613 -5.343 19.137 1.00 75.00 68 TRP A C 1
ATOM 521 O O . TRP A 1 68 ? -44.014 -6.418 19.079 1.00 75.00 68 TRP A O 1
ATOM 531 N N . ASP A 1 69 ? -45.904 -5.236 19.439 1.00 67.94 69 ASP A N 1
ATOM 532 C CA . ASP A 1 69 ? -46.792 -6.388 19.419 1.00 67.94 69 ASP A CA 1
ATOM 533 C C . ASP A 1 69 ? -46.714 -6.982 18.006 1.00 67.94 69 ASP A C 1
ATOM 535 O O . ASP A 1 69 ? -47.126 -6.350 17.031 1.00 67.94 69 ASP A O 1
ATOM 539 N N . ASP A 1 70 ? -46.145 -8.183 17.883 1.00 62.69 70 ASP A N 1
ATOM 540 C CA . ASP A 1 70 ? -46.192 -9.019 16.674 1.00 62.69 70 ASP A CA 1
ATOM 541 C C . ASP A 1 70 ? -47.629 -9.573 16.510 1.00 62.69 70 ASP A C 1
ATOM 543 O O . ASP A 1 70 ? -47.877 -10.765 16.326 1.00 62.69 70 ASP A O 1
ATOM 547 N N . ASP A 1 71 ? -48.617 -8.689 16.643 1.00 60.00 71 ASP A N 1
ATOM 548 C CA . ASP A 1 71 ? -50.029 -8.952 16.422 1.00 60.00 71 ASP A CA 1
ATOM 549 C C . ASP A 1 71 ? -50.258 -8.986 14.910 1.00 60.00 71 ASP A C 1
ATOM 551 O O . ASP A 1 71 ? -50.737 -8.019 14.311 1.00 60.00 71 ASP A O 1
ATOM 555 N N . GLY A 1 72 ? -49.887 -10.088 14.248 1.00 57.62 72 GLY A N 1
ATOM 556 C CA . GLY A 1 72 ? -50.212 -10.165 12.826 1.00 57.62 72 GLY A CA 1
ATOM 557 C C . GLY A 1 72 ? -49.833 -11.358 11.967 1.00 57.62 72 GLY A C 1
ATOM 558 O O . GLY A 1 72 ? -50.251 -11.324 10.820 1.00 57.62 72 GLY A O 1
ATOM 559 N N . ASP A 1 73 ? -49.153 -12.408 12.438 1.00 51.72 73 ASP A N 1
ATOM 560 C CA . ASP A 1 73 ? -48.947 -13.617 11.611 1.00 51.72 73 ASP A CA 1
ATOM 561 C C . ASP A 1 73 ? -49.383 -14.892 12.352 1.00 51.72 73 ASP A C 1
ATOM 563 O O . ASP A 1 73 ? -48.620 -15.801 12.685 1.00 51.72 73 ASP A O 1
ATOM 567 N N . HIS A 1 74 ? -50.690 -14.973 12.602 1.00 53.28 74 HIS A N 1
ATOM 568 C CA . HIS A 1 74 ? -51.38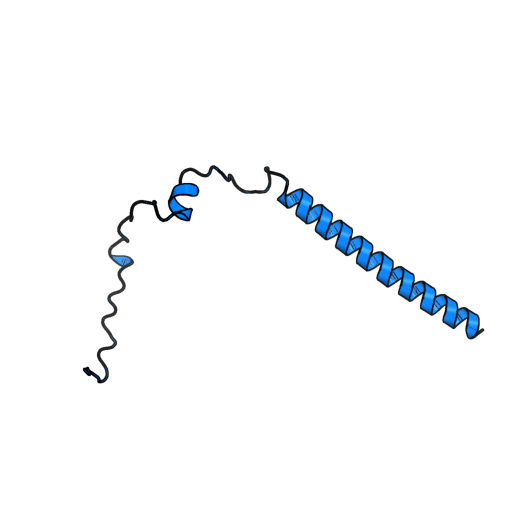9 -16.251 12.705 1.00 53.28 74 HIS A CA 1
ATOM 569 C C . HIS A 1 74 ? -51.941 -16.635 11.337 1.00 53.28 74 HIS A C 1
ATOM 571 O O . HIS A 1 74 ? -53.148 -16.613 11.123 1.00 53.28 74 HIS A O 1
ATOM 577 N N . ASP A 1 75 ? -51.055 -17.054 10.436 1.00 55.19 75 ASP A N 1
ATOM 578 C CA . ASP A 1 75 ? -51.458 -17.853 9.287 1.00 55.19 75 ASP A CA 1
ATOM 579 C C . ASP A 1 75 ? -50.531 -19.058 9.100 1.00 55.19 75 ASP A C 1
ATOM 581 O O . ASP A 1 75 ? -49.386 -18.967 8.668 1.00 55.19 75 ASP A O 1
ATOM 585 N N . GLY A 1 76 ? -51.092 -20.236 9.381 1.00 53.75 76 GLY A N 1
ATOM 586 C CA . GLY A 1 76 ? -50.727 -21.440 8.644 1.00 53.75 76 GLY A CA 1
ATOM 587 C C . GLY A 1 76 ? -49.805 -22.445 9.332 1.00 53.75 76 GLY A C 1
ATOM 588 O O . GLY A 1 76 ? -48.639 -22.573 8.990 1.00 53.75 76 GLY A O 1
ATOM 589 N N . ARG A 1 77 ? -50.448 -23.365 10.066 1.00 51.31 77 ARG A N 1
ATOM 590 C CA . ARG A 1 77 ? -50.273 -24.821 9.883 1.00 51.31 77 ARG A CA 1
ATOM 591 C C . ARG A 1 77 ? -48.948 -25.434 10.381 1.00 51.31 77 ARG A C 1
ATOM 593 O O . ARG A 1 77 ? -47.964 -25.495 9.658 1.00 51.31 77 ARG A O 1
ATOM 600 N N . GLY A 1 78 ? -49.031 -26.148 11.510 1.00 40.47 78 GLY A N 1
ATOM 601 C CA . GLY A 1 78 ? -48.235 -27.372 11.681 1.00 40.47 78 GLY A CA 1
ATOM 602 C C . GLY A 1 78 ? -47.751 -27.698 13.086 1.00 40.47 78 GLY A C 1
ATOM 603 O O . GLY A 1 78 ? -46.552 -27.726 13.323 1.00 40.47 78 GLY A O 1
ATOM 604 N N . LEU A 1 79 ? -48.664 -28.071 13.984 1.00 50.44 79 LEU A N 1
ATOM 605 C CA . LEU A 1 79 ? -48.326 -29.008 15.060 1.00 50.44 79 LEU A CA 1
ATOM 606 C C . LEU A 1 79 ? -47.920 -30.355 14.437 1.00 50.44 79 LEU A C 1
ATOM 608 O O . LEU A 1 79 ? -48.731 -30.948 13.722 1.00 50.44 79 LEU A O 1
ATOM 612 N N . ARG A 1 80 ? -46.689 -30.808 14.705 1.00 46.66 80 ARG A N 1
ATOM 613 C CA . ARG A 1 80 ? -46.153 -32.193 14.668 1.00 46.66 80 ARG A CA 1
ATOM 614 C C . ARG A 1 80 ? -44.646 -32.088 14.974 1.00 46.66 80 ARG A C 1
ATOM 616 O O . ARG A 1 80 ? -43.997 -31.241 14.377 1.00 46.66 80 ARG A O 1
ATOM 623 N N . ALA A 1 81 ? -44.016 -32.875 15.836 1.00 46.94 81 ALA A N 1
ATOM 624 C CA . ALA A 1 81 ? -44.381 -34.075 16.582 1.00 46.94 81 ALA A CA 1
ATOM 625 C C . ALA A 1 81 ? -43.517 -34.137 17.856 1.00 46.94 81 ALA A C 1
ATOM 627 O O . ALA A 1 81 ? -42.460 -33.465 17.864 1.00 46.94 81 ALA A O 1
#